Protein AF-A0A2K4JVL3-F1 (afdb_monomer)

pLDDT: mean 94.94, std 6.21, range [69.12, 98.69]

Secondary structure (DSSP, 8-state):
-HHHHHHHHHHHHHHHHHHHHTT--------HHHH-TT-TTHHHHHHHHTT--HHHHHHHTTHHHHHHTT-TTTSSS-STTS---------

Mean predicted aligned error: 3.3 Å

Structure (mmCIF, N/CA/C/O backbone):
data_AF-A0A2K4JVL3-F1
#
_entry.id   AF-A0A2K4JVL3-F1
#
loop_
_atom_site.group_PDB
_atom_site.id
_atom_site.type_symbol
_atom_site.label_atom_id
_atom_site.label_alt_id
_atom_site.label_comp_id
_atom_site.label_asym_id
_atom_site.label_entity_id
_atom_site.label_seq_id
_atom_site.pdbx_PDB_ins_code
_atom_site.Cartn_x
_atom_site.Cartn_y
_atom_site.Cartn_z
_atom_site.occupancy
_atom_site.B_iso_or_equiv
_atom_site.auth_seq_id
_atom_site.auth_comp_id
_atom_site.auth_asym_id
_atom_site.auth_atom_id
_atom_site.pdbx_PDB_model_num
ATOM 1 N N . PHE A 1 1 ? 23.064 10.710 -18.673 1.00 69.12 1 PHE A N 1
ATOM 2 C CA . PHE A 1 1 ? 22.191 10.762 -17.482 1.00 69.12 1 PHE A CA 1
ATOM 3 C C . PHE A 1 1 ? 20.950 9.889 -17.668 1.00 69.12 1 PHE A C 1
ATOM 5 O O . PHE A 1 1 ? 20.856 8.874 -16.994 1.00 69.12 1 PHE A O 1
ATOM 12 N N . GLN A 1 2 ? 20.089 10.173 -18.655 1.00 71.56 2 GLN A N 1
ATOM 13 C CA . GLN A 1 2 ? 18.825 9.444 -18.872 1.00 71.56 2 GLN A CA 1
ATOM 14 C C . GLN A 1 2 ? 18.949 7.910 -18.983 1.00 71.56 2 GLN A C 1
ATOM 16 O O . GLN A 1 2 ? 18.174 7.191 -18.359 1.00 71.56 2 GLN A O 1
ATOM 21 N N . ALA A 1 3 ? 19.956 7.393 -19.698 1.00 75.12 3 ALA A N 1
ATOM 22 C CA . ALA A 1 3 ? 20.165 5.945 -19.823 1.00 75.12 3 ALA A CA 1
ATOM 23 C C . ALA A 1 3 ? 20.445 5.244 -18.476 1.00 75.12 3 ALA A C 1
ATOM 25 O O . ALA A 1 3 ? 19.968 4.136 -18.248 1.00 75.12 3 ALA A O 1
ATOM 26 N N . LYS A 1 4 ? 21.169 5.904 -17.556 1.00 80.50 4 LYS A N 1
ATOM 27 C CA . LYS A 1 4 ? 21.455 5.354 -16.219 1.00 80.50 4 LYS A CA 1
ATOM 28 C C . LYS A 1 4 ? 20.192 5.313 -15.354 1.00 80.50 4 LYS A C 1
ATOM 30 O O . LYS A 1 4 ? 19.959 4.321 -14.673 1.00 80.50 4 LYS A O 1
ATOM 35 N N . THR A 1 5 ? 19.363 6.354 -15.424 1.00 84.75 5 THR A N 1
ATOM 36 C CA . THR A 1 5 ? 18.079 6.419 -14.709 1.00 84.75 5 THR A CA 1
ATOM 37 C C . THR A 1 5 ? 17.112 5.343 -15.194 1.00 84.75 5 THR A C 1
ATOM 39 O O . THR A 1 5 ? 16.498 4.662 -14.378 1.00 84.75 5 THR A O 1
ATOM 42 N N . LYS A 1 6 ? 17.024 5.125 -16.512 1.00 88.50 6 LYS A N 1
ATOM 43 C CA . LYS A 1 6 ? 16.184 4.066 -17.086 1.00 88.50 6 LYS A CA 1
ATOM 44 C C . LYS A 1 6 ? 16.600 2.678 -16.588 1.00 88.50 6 LYS A C 1
ATOM 46 O O . LYS A 1 6 ? 15.762 1.947 -16.070 1.00 88.50 6 LYS A O 1
ATOM 51 N N . ALA A 1 7 ? 17.894 2.359 -16.660 1.00 92.38 7 ALA A N 1
ATOM 52 C CA . ALA A 1 7 ? 18.416 1.078 -16.182 1.00 92.38 7 ALA A CA 1
ATOM 53 C C . ALA A 1 7 ? 18.174 0.866 -14.674 1.00 92.38 7 ALA A C 1
ATOM 55 O O . ALA A 1 7 ? 17.887 -0.247 -14.235 1.00 92.38 7 ALA A O 1
ATOM 56 N N . PHE A 1 8 ? 18.256 1.933 -13.872 1.00 92.00 8 PHE A N 1
ATOM 57 C CA . PHE A 1 8 ? 17.951 1.886 -12.442 1.00 92.00 8 PHE A CA 1
ATOM 58 C C . PHE A 1 8 ? 16.478 1.550 -12.169 1.00 92.00 8 PHE A C 1
ATOM 60 O O . PHE A 1 8 ? 16.201 0.659 -11.367 1.00 92.00 8 PHE A O 1
ATOM 67 N N . ILE A 1 9 ? 15.546 2.216 -12.860 1.00 92.75 9 ILE A N 1
ATOM 68 C CA . ILE A 1 9 ? 14.102 1.968 -12.723 1.00 92.75 9 ILE A CA 1
ATOM 69 C C . ILE A 1 9 ? 13.767 0.525 -13.112 1.00 92.75 9 ILE A C 1
ATOM 71 O O . ILE A 1 9 ? 13.089 -0.172 -12.361 1.00 92.75 9 ILE A O 1
ATOM 75 N N . GLU A 1 10 ? 14.277 0.052 -14.252 1.00 95.50 10 GLU A N 1
ATOM 76 C CA . GLU A 1 10 ? 14.035 -1.314 -14.732 1.00 95.50 10 GLU A CA 1
ATOM 77 C C . GLU A 1 10 ? 14.549 -2.365 -13.742 1.00 95.50 10 GLU A C 1
ATOM 79 O O . GLU A 1 10 ? 13.838 -3.319 -13.419 1.00 95.50 10 GLU A O 1
ATOM 84 N N . ARG A 1 11 ? 15.755 -2.160 -13.197 1.00 97.00 11 ARG A N 1
ATOM 85 C CA . ARG A 1 11 ? 16.328 -3.047 -12.180 1.00 97.00 11 ARG A CA 1
ATOM 86 C C . ARG A 1 11 ? 15.475 -3.081 -10.914 1.00 97.00 11 ARG A C 1
ATOM 88 O O . ARG A 1 11 ? 15.211 -4.162 -10.399 1.00 97.00 11 ARG A O 1
ATOM 95 N N . ASN A 1 12 ? 15.061 -1.923 -10.401 1.00 96.19 12 ASN A N 1
ATOM 96 C CA . ASN A 1 12 ? 14.270 -1.857 -9.172 1.00 96.19 12 ASN A CA 1
ATOM 97 C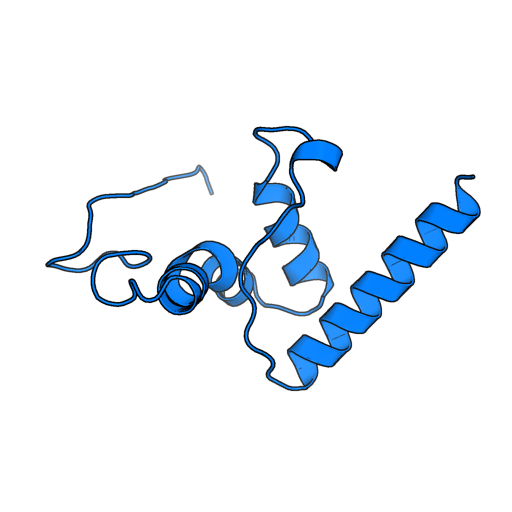 C . ASN A 1 12 ? 12.887 -2.493 -9.359 1.00 96.19 12 ASN A C 1
ATOM 99 O O . ASN A 1 12 ? 12.438 -3.229 -8.483 1.00 96.19 12 ASN A O 1
ATOM 103 N N . LEU A 1 13 ? 12.255 -2.283 -10.517 1.00 97.50 13 LEU A N 1
ATOM 104 C CA . LEU A 1 13 ? 10.992 -2.931 -10.857 1.00 97.50 13 LEU A CA 1
ATOM 105 C C . LEU A 1 13 ? 11.135 -4.458 -10.908 1.00 97.50 13 LEU A C 1
ATOM 107 O O . LEU A 1 13 ? 10.275 -5.173 -10.400 1.00 97.50 13 LEU A O 1
ATOM 111 N N . GLU A 1 14 ? 12.230 -4.978 -11.470 1.00 98.38 14 GLU A N 1
ATOM 112 C CA . GLU A 1 14 ? 12.485 -6.422 -11.463 1.00 98.38 14 GLU A CA 1
ATOM 113 C C . GLU A 1 14 ? 12.759 -6.965 -10.053 1.00 98.38 14 GLU A C 1
ATOM 115 O O . GLU A 1 14 ? 12.304 -8.056 -9.711 1.00 98.38 14 GLU A O 1
ATOM 120 N N . THR A 1 15 ? 13.447 -6.207 -9.199 1.00 98.31 15 THR A N 1
ATOM 121 C CA . THR A 1 15 ? 13.608 -6.569 -7.784 1.00 98.31 15 THR A CA 1
ATOM 122 C C . THR A 1 15 ? 12.257 -6.643 -7.074 1.00 98.31 15 THR A C 1
ATOM 124 O O . THR A 1 15 ? 11.987 -7.635 -6.396 1.00 98.31 15 THR A O 1
ATOM 127 N N . ALA A 1 16 ? 11.383 -5.651 -7.272 1.00 98.19 16 ALA A N 1
ATOM 128 C CA . ALA A 1 16 ? 10.038 -5.647 -6.701 1.00 98.19 16 ALA A CA 1
ATOM 129 C C . ALA 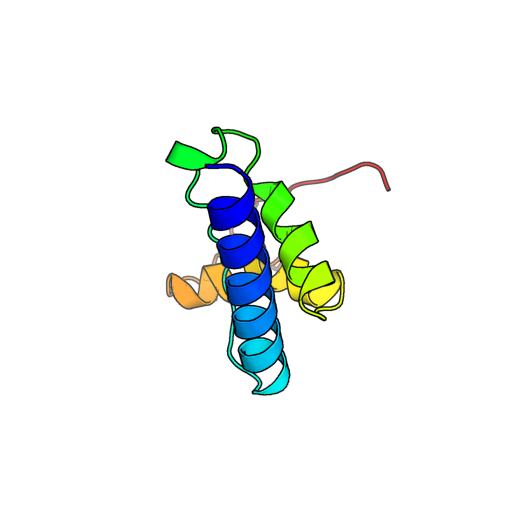A 1 16 ? 9.217 -6.857 -7.180 1.00 98.19 16 ALA A C 1
ATOM 131 O O . ALA A 1 16 ? 8.616 -7.549 -6.362 1.00 98.19 16 ALA A O 1
ATOM 132 N N . ARG A 1 17 ? 9.280 -7.190 -8.477 1.00 98.56 17 ARG A N 1
ATOM 133 C CA . ARG A 1 17 ? 8.654 -8.401 -9.037 1.00 98.56 17 ARG A CA 1
ATOM 134 C C . ARG A 1 17 ? 9.139 -9.681 -8.370 1.00 98.56 17 ARG A C 1
ATOM 136 O O . ARG A 1 17 ? 8.339 -10.551 -8.044 1.00 98.56 17 ARG A O 1
ATOM 143 N N . LYS A 1 18 ? 10.454 -9.825 -8.183 1.00 98.69 18 LYS A N 1
ATOM 144 C CA . LYS A 1 18 ? 11.036 -11.000 -7.515 1.00 98.69 18 LYS A CA 1
ATOM 145 C C . LYS A 1 18 ? 10.562 -11.111 -6.070 1.00 98.69 18 LYS A C 1
ATOM 147 O O . LYS A 1 18 ? 10.205 -12.204 -5.649 1.00 98.69 18 LYS A O 1
ATOM 152 N N . ALA A 1 19 ? 10.529 -9.997 -5.345 1.00 98.56 19 ALA A N 1
ATOM 153 C CA . ALA A 1 19 ? 10.056 -9.956 -3.968 1.00 98.56 19 ALA A CA 1
ATOM 154 C C . ALA A 1 19 ? 8.555 -10.287 -3.861 1.00 98.56 19 ALA A C 1
ATOM 156 O O . ALA A 1 19 ? 8.183 -11.105 -3.022 1.00 98.56 19 ALA A O 1
ATOM 157 N N . HIS A 1 20 ? 7.708 -9.753 -4.749 1.00 98.50 20 HIS A N 1
ATOM 158 C CA . HIS A 1 20 ? 6.281 -10.104 -4.802 1.00 98.50 20 HIS A CA 1
ATOM 159 C C . HIS A 1 20 ? 6.073 -11.594 -5.092 1.00 98.50 20 HIS A C 1
ATOM 161 O O . HIS A 1 20 ? 5.394 -12.270 -4.324 1.00 98.50 20 HIS A O 1
ATOM 167 N N . ARG A 1 21 ? 6.755 -12.152 -6.105 1.00 98.31 21 ARG A N 1
ATOM 168 C CA . ARG A 1 21 ? 6.713 -13.601 -6.398 1.00 98.31 21 ARG A CA 1
ATOM 169 C C . ARG A 1 21 ? 7.209 -14.474 -5.243 1.00 98.31 21 ARG A C 1
ATOM 171 O O . ARG A 1 21 ? 6.792 -15.620 -5.133 1.00 98.31 21 ARG A O 1
ATOM 178 N N . ALA A 1 22 ? 8.107 -13.953 -4.411 1.00 98.56 22 ALA A N 1
ATOM 179 C CA . ALA A 1 22 ? 8.615 -14.642 -3.230 1.00 98.56 22 ALA A CA 1
ATOM 180 C C . ALA A 1 22 ? 7.695 -14.509 -2.000 1.00 98.56 22 ALA A C 1
ATOM 182 O O . ALA A 1 22 ? 8.029 -15.037 -0.943 1.00 98.56 22 ALA A O 1
ATOM 183 N N . GLY A 1 23 ? 6.561 -13.806 -2.109 1.00 97.50 23 GLY A N 1
ATOM 184 C CA . GLY A 1 23 ? 5.626 -13.603 -1.000 1.00 97.50 23 GLY A CA 1
ATOM 185 C C . GLY A 1 23 ? 6.110 -12.598 0.047 1.00 97.50 23 GLY A C 1
ATOM 186 O O . GLY A 1 23 ? 5.629 -12.613 1.179 1.00 97.50 23 GLY A O 1
ATOM 187 N N . VAL A 1 24 ? 7.065 -11.727 -0.298 1.00 98.25 24 VAL A N 1
ATOM 188 C CA . VAL A 1 24 ? 7.494 -10.640 0.593 1.00 98.25 24 VAL A CA 1
ATOM 189 C C . VAL A 1 24 ? 6.315 -9.706 0.845 1.00 98.25 24 VAL A C 1
ATOM 191 O O . VAL A 1 24 ? 5.553 -9.390 -0.066 1.00 98.25 24 VAL A O 1
ATOM 194 N N . LYS A 1 25 ? 6.177 -9.236 2.085 1.00 97.00 25 LYS A N 1
ATOM 195 C CA . LYS A 1 25 ? 5.154 -8.262 2.462 1.00 97.00 25 LYS A CA 1
ATOM 196 C C . LYS A 1 25 ? 5.609 -6.844 2.124 1.00 97.00 25 LYS A C 1
ATOM 198 O O . LYS A 1 25 ? 6.735 -6.467 2.435 1.00 97.00 25 LYS A O 1
ATOM 203 N N . PHE A 1 26 ? 4.727 -6.059 1.508 1.00 98.38 26 PHE A N 1
ATOM 204 C CA . PHE A 1 26 ? 5.024 -4.699 1.050 1.00 98.38 26 PHE A CA 1
ATOM 205 C C . PHE A 1 26 ? 4.216 -3.655 1.814 1.00 98.38 26 PHE A C 1
ATOM 207 O O . PHE A 1 26 ? 3.021 -3.845 2.045 1.00 98.38 26 PHE A O 1
ATOM 214 N N . ALA A 1 27 ? 4.855 -2.5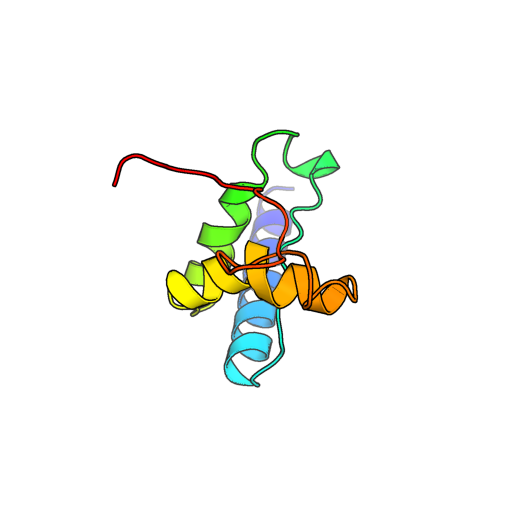23 2.101 1.00 97.69 27 ALA A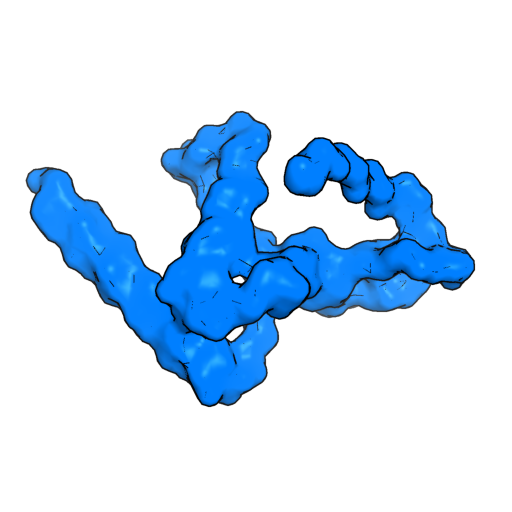 N 1
ATOM 215 C CA . ALA A 1 27 ? 4.211 -1.277 2.501 1.00 97.69 27 ALA A CA 1
ATOM 216 C C . ALA A 1 27 ? 4.613 -0.162 1.519 1.00 97.69 27 ALA A C 1
ATOM 218 O O . ALA A 1 27 ? 5.736 -0.166 1.009 1.00 97.69 27 ALA A O 1
ATOM 219 N N . MET A 1 28 ? 3.704 0.772 1.233 1.00 96.56 28 MET A N 1
ATOM 220 C CA . MET A 1 28 ? 3.946 1.863 0.286 1.00 96.56 28 MET A CA 1
ATOM 221 C C . MET A 1 28 ? 4.924 2.894 0.863 1.00 96.56 28 MET A C 1
ATOM 223 O O . MET A 1 28 ? 4.716 3.413 1.958 1.00 96.56 28 MET A O 1
ATOM 227 N N . GLY A 1 29 ? 5.945 3.250 0.084 1.00 93.88 29 GLY A N 1
ATOM 228 C CA . GLY A 1 29 ? 6.848 4.364 0.363 1.00 93.88 29 GLY A CA 1
ATOM 229 C C . GLY A 1 29 ? 7.318 4.995 -0.944 1.00 93.88 29 GLY A C 1
ATOM 230 O O . GLY A 1 29 ? 7.874 4.304 -1.787 1.00 93.88 29 GLY A O 1
ATOM 231 N N . SER A 1 30 ? 7.069 6.294 -1.118 1.00 91.31 30 SER A N 1
ATOM 232 C CA . SER A 1 30 ? 7.279 7.022 -2.384 1.00 91.31 30 SER A CA 1
ATOM 233 C C . SER A 1 30 ? 8.610 7.773 -2.471 1.00 91.31 30 SER A C 1
ATOM 235 O O . SER A 1 30 ? 8.923 8.337 -3.521 1.00 91.31 30 SER A O 1
ATOM 237 N N . ASP A 1 31 ? 9.344 7.857 -1.356 1.00 91.81 31 ASP A N 1
ATOM 238 C CA . ASP A 1 31 ? 10.494 8.753 -1.197 1.00 91.81 31 ASP A CA 1
ATOM 239 C C . ASP A 1 31 ? 10.156 10.189 -1.668 1.00 91.81 31 ASP A C 1
ATOM 241 O O . ASP A 1 31 ? 10.809 10.778 -2.531 1.00 91.81 31 ASP A O 1
ATOM 245 N N . ALA A 1 32 ? 9.042 10.716 -1.133 1.00 88.00 32 ALA A N 1
ATOM 246 C CA . ALA A 1 32 ? 8.314 11.906 -1.599 1.00 88.00 32 ALA A CA 1
ATOM 247 C C . ALA A 1 32 ? 9.180 13.148 -1.8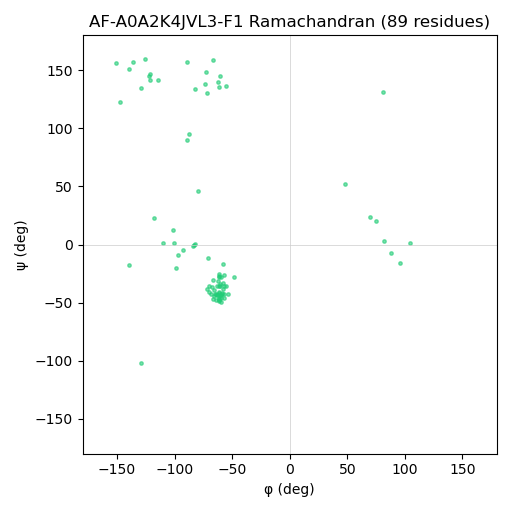67 1.00 88.00 32 ALA A C 1
ATOM 249 O O . ALA A 1 32 ? 8.843 13.974 -2.717 1.00 88.00 32 ALA A O 1
ATOM 250 N N . ILE A 1 33 ? 10.308 13.279 -1.165 1.00 88.88 33 ILE A N 1
ATOM 251 C CA . ILE A 1 33 ? 11.257 14.378 -1.356 1.00 88.88 33 ILE A CA 1
ATOM 252 C C . ILE A 1 33 ? 11.848 14.406 -2.776 1.00 88.88 33 ILE A C 1
ATOM 254 O O . ILE A 1 33 ? 12.181 15.479 -3.275 1.00 88.88 33 ILE A O 1
ATOM 258 N N . TYR A 1 34 ? 11.923 13.255 -3.453 1.00 83.31 34 TYR A N 1
ATOM 259 C CA . TYR A 1 34 ? 12.391 13.141 -4.836 1.00 83.31 34 TYR A CA 1
ATOM 260 C C . TYR A 1 34 ? 11.257 13.071 -5.864 1.00 83.31 34 TYR A C 1
ATOM 262 O O . TYR A 1 34 ? 11.494 13.325 -7.046 1.00 83.31 34 TYR A O 1
ATOM 270 N N . THR A 1 35 ? 10.043 12.709 -5.443 1.00 72.88 35 THR A N 1
ATOM 271 C CA . THR A 1 35 ? 8.907 12.414 -6.337 1.00 72.88 35 THR A CA 1
ATOM 272 C C . THR A 1 35 ? 7.775 13.448 -6.292 1.00 72.88 35 THR A C 1
ATOM 274 O O . THR A 1 35 ? 6.841 13.327 -7.082 1.00 72.88 35 THR A O 1
ATOM 277 N N . MET A 1 36 ? 7.933 14.507 -5.482 1.00 85.19 36 MET A N 1
ATOM 278 C CA . MET A 1 36 ? 6.984 15.592 -5.171 1.00 85.19 36 MET A CA 1
ATOM 279 C C . MET A 1 36 ? 5.932 15.228 -4.114 1.00 85.19 36 MET A C 1
ATOM 281 O O . MET A 1 36 ? 5.221 14.228 -4.213 1.00 85.19 36 MET A O 1
ATOM 285 N N . PHE A 1 37 ? 5.770 16.104 -3.116 1.00 89.69 37 PHE A N 1
ATOM 286 C CA . PHE A 1 37 ? 4.692 15.990 -2.132 1.00 89.69 37 PHE A CA 1
ATOM 287 C C . PHE A 1 37 ? 3.318 16.074 -2.808 1.00 89.69 37 PHE A C 1
ATOM 289 O O . PHE A 1 37 ? 3.088 16.931 -3.656 1.00 89.69 37 PHE A O 1
ATOM 296 N N . GLY A 1 38 ? 2.402 15.190 -2.406 1.00 91.00 38 GLY A N 1
ATOM 297 C CA . GLY A 1 38 ? 1.054 15.084 -2.976 1.00 91.00 38 GLY A CA 1
ATOM 298 C C . GLY A 1 38 ? 0.917 14.024 -4.072 1.00 91.00 38 GLY A C 1
ATOM 299 O O . GLY A 1 38 ? -0.189 13.576 -4.339 1.00 91.00 38 GLY A O 1
ATOM 300 N N . GLU A 1 39 ? 2.026 13.533 -4.630 1.00 91.75 39 GLU A N 1
ATOM 301 C CA . GLU A 1 39 ? 2.026 12.565 -5.742 1.00 91.75 39 GLU A CA 1
ATOM 302 C C . GLU A 1 39 ? 2.311 11.121 -5.291 1.00 91.75 39 GLU A C 1
ATOM 304 O O . GLU A 1 39 ? 2.566 10.228 -6.100 1.00 91.75 39 GLU A O 1
ATOM 309 N N . ASN A 1 40 ? 2.257 10.875 -3.979 1.00 91.81 40 ASN A N 1
ATOM 310 C CA . ASN A 1 40 ? 2.676 9.620 -3.346 1.00 91.81 40 ASN A CA 1
ATOM 311 C C . ASN A 1 40 ? 1.931 8.388 -3.877 1.00 91.81 40 ASN A C 1
ATOM 313 O O . ASN A 1 40 ? 2.501 7.304 -3.966 1.00 91.81 40 ASN A O 1
ATOM 317 N N . THR A 1 41 ? 0.660 8.549 -4.249 1.00 93.00 41 THR A N 1
ATOM 318 C CA . THR A 1 41 ? -0.204 7.450 -4.702 1.00 93.00 41 THR A CA 1
ATOM 319 C C . THR A 1 41 ? 0.170 6.913 -6.082 1.00 93.00 41 THR A C 1
ATOM 321 O O . THR A 1 41 ? -0.263 5.817 -6.438 1.00 93.00 41 THR A O 1
ATOM 324 N N . ARG A 1 42 ? 1.041 7.602 -6.838 1.00 93.69 42 ARG A N 1
ATOM 325 C CA . ARG A 1 42 ? 1.616 7.072 -8.088 1.00 93.69 42 ARG A CA 1
ATOM 326 C C . ARG A 1 42 ? 2.354 5.747 -7.870 1.00 93.69 42 ARG A C 1
ATOM 328 O O . ARG A 1 42 ? 2.418 4.933 -8.793 1.00 93.69 42 ARG A O 1
ATOM 335 N N . GLU A 1 43 ? 2.853 5.506 -6.656 1.00 94.94 43 GLU A N 1
ATOM 336 C CA . GLU A 1 43 ? 3.544 4.270 -6.279 1.00 94.94 43 GLU A CA 1
ATOM 337 C C . GLU A 1 43 ? 2.649 3.028 -6.392 1.00 94.94 43 GLU A C 1
ATOM 339 O O . GLU A 1 43 ? 3.113 1.960 -6.792 1.00 94.94 43 GLU A O 1
ATOM 344 N N . LEU A 1 44 ? 1.336 3.173 -6.177 1.00 96.81 44 LEU A N 1
ATOM 345 C CA . LEU A 1 44 ? 0.374 2.079 -6.353 1.00 96.81 44 LEU A CA 1
ATOM 346 C C . LEU A 1 44 ? 0.414 1.516 -7.782 1.00 96.81 44 LEU A C 1
ATOM 348 O O . LEU A 1 44 ? 0.377 0.302 -7.986 1.00 96.81 44 LEU A O 1
ATOM 352 N N . GLY A 1 45 ? 0.578 2.386 -8.783 1.00 97.00 45 GLY A N 1
ATOM 353 C CA . GLY A 1 45 ? 0.733 1.970 -10.176 1.00 97.00 45 GLY A CA 1
ATOM 354 C C . GLY A 1 45 ? 2.035 1.205 -10.436 1.00 97.00 45 GLY A C 1
ATOM 355 O O . GLY A 1 45 ? 2.073 0.330 -11.304 1.00 97.00 45 GLY A O 1
ATOM 356 N N . TRP A 1 46 ? 3.106 1.492 -9.691 1.00 96.88 46 TRP A N 1
ATOM 357 C CA . TRP A 1 46 ? 4.362 0.743 -9.780 1.00 96.88 46 TRP A CA 1
ATOM 358 C C . TRP A 1 46 ? 4.244 -0.653 -9.176 1.00 96.88 46 TRP A C 1
ATOM 360 O O . TRP A 1 46 ? 4.747 -1.601 -9.778 1.00 96.88 46 TRP A O 1
ATOM 370 N N . PHE A 1 47 ? 3.510 -0.810 -8.074 1.00 98.25 47 PHE A N 1
ATOM 371 C CA . PHE A 1 47 ? 3.205 -2.127 -7.514 1.00 98.25 47 PHE A CA 1
ATOM 372 C C . PHE A 1 47 ? 2.399 -3.001 -8.477 1.00 98.25 47 PHE A C 1
ATOM 374 O O . PHE A 1 47 ? 2.747 -4.165 -8.685 1.00 98.25 47 PHE A O 1
ATOM 381 N N . VAL A 1 48 ? 1.408 -2.430 -9.168 1.00 98.50 48 VAL A N 1
ATOM 382 C CA . VAL A 1 48 ? 0.674 -3.156 -10.218 1.00 98.50 48 VAL A CA 1
ATOM 383 C C . VAL A 1 48 ? 1.603 -3.554 -11.372 1.00 98.50 48 VAL A C 1
ATOM 385 O O . VAL A 1 48 ? 1.611 -4.706 -11.804 1.00 98.50 48 VAL A O 1
ATOM 388 N N . LYS A 1 49 ? 2.486 -2.654 -11.832 1.00 98.06 49 LYS A N 1
ATOM 389 C CA . LYS A 1 49 ? 3.524 -2.990 -12.835 1.00 98.06 49 LYS A CA 1
ATOM 390 C C . LYS A 1 49 ? 4.507 -4.067 -12.351 1.00 98.06 49 LYS A C 1
ATOM 392 O O . LYS A 1 49 ? 5.129 -4.749 -13.179 1.00 98.06 49 LYS A O 1
ATOM 397 N N . ALA A 1 50 ? 4.678 -4.196 -11.035 1.00 98.06 50 ALA A N 1
ATOM 398 C CA . ALA A 1 50 ? 5.484 -5.223 -10.387 1.00 98.06 50 ALA A CA 1
ATOM 399 C C . ALA A 1 50 ? 4.747 -6.567 -10.223 1.00 98.06 50 ALA A C 1
ATOM 401 O O . ALA A 1 50 ? 5.354 -7.524 -9.754 1.00 98.06 50 ALA A O 1
ATOM 402 N N . GLY A 1 51 ? 3.492 -6.673 -10.669 1.00 98.00 51 GLY A N 1
ATOM 403 C CA . GLY A 1 51 ? 2.737 -7.927 -10.708 1.00 98.00 51 GLY A CA 1
ATOM 404 C C . GLY A 1 51 ? 1.672 -8.075 -9.624 1.00 98.00 51 GLY A C 1
ATOM 405 O O . GLY A 1 51 ? 1.001 -9.102 -9.607 1.00 98.00 51 GLY A O 1
ATOM 406 N N . MET A 1 52 ? 1.486 -7.071 -8.763 1.00 98.62 52 MET A N 1
ATOM 407 C CA . MET A 1 52 ? 0.385 -7.060 -7.799 1.00 98.62 52 MET A CA 1
ATOM 408 C C . MET A 1 52 ? -0.958 -6.802 -8.489 1.00 98.62 52 MET A C 1
ATOM 410 O O . MET A 1 52 ? -1.051 -6.043 -9.457 1.00 98.62 52 MET A O 1
ATOM 414 N N . THR A 1 53 ? -2.025 -7.374 -7.947 1.00 98.62 53 THR A N 1
ATOM 415 C CA . THR A 1 53 ? -3.394 -6.942 -8.244 1.00 98.62 53 THR A CA 1
ATOM 416 C C . THR A 1 53 ? -3.643 -5.526 -7.692 1.00 98.62 53 THR A C 1
ATOM 418 O O . THR A 1 53 ? -2.955 -5.095 -6.760 1.00 98.62 53 THR A O 1
ATOM 421 N N . PRO A 1 54 ? -4.642 -4.781 -8.207 1.00 98.06 54 PRO A N 1
ATOM 422 C CA . PRO A 1 54 ? -5.012 -3.484 -7.635 1.00 98.06 54 PRO A CA 1
ATOM 423 C C . PRO A 1 54 ? -5.354 -3.551 -6.138 1.00 98.06 54 PRO A C 1
ATOM 425 O O . PRO A 1 54 ? -5.002 -2.644 -5.387 1.00 98.06 54 PRO A O 1
ATOM 428 N N 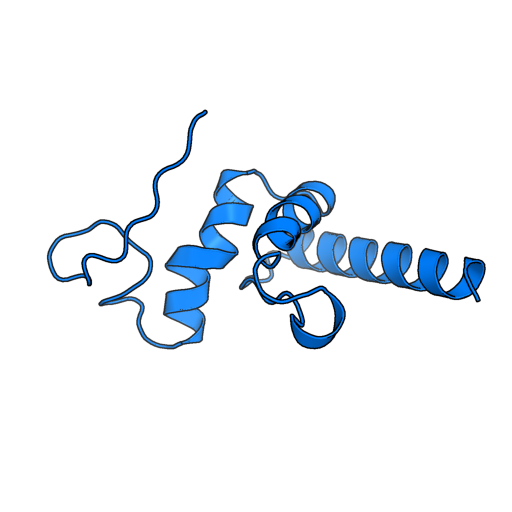. GLU A 1 55 ? -5.982 -4.639 -5.682 1.00 98.06 55 GLU A N 1
ATOM 429 C CA . GLU A 1 55 ? -6.291 -4.852 -4.264 1.00 98.06 55 GLU A CA 1
ATOM 430 C C . GLU A 1 55 ? -5.019 -5.028 -3.421 1.00 98.06 55 GLU A C 1
ATOM 432 O O . GLU A 1 55 ? -4.867 -4.381 -2.386 1.00 98.06 55 GLU A O 1
ATOM 437 N N . GLU A 1 56 ? -4.077 -5.862 -3.869 1.00 98.44 56 GLU A N 1
ATOM 438 C CA . GLU A 1 56 ? -2.786 -6.040 -3.192 1.00 98.44 56 GLU A CA 1
ATOM 439 C C . GLU A 1 56 ? -2.020 -4.716 -3.102 1.00 98.44 56 GLU A C 1
ATOM 441 O O . GLU A 1 56 ? -1.495 -4.385 -2.038 1.00 98.44 56 GLU A O 1
ATOM 446 N N . ALA A 1 57 ? -2.013 -3.926 -4.182 1.00 98.44 57 ALA A N 1
ATOM 447 C CA . ALA A 1 57 ? -1.404 -2.601 -4.183 1.00 98.44 57 ALA A CA 1
ATOM 448 C C . ALA A 1 57 ? -2.061 -1.683 -3.135 1.00 98.44 57 ALA A C 1
ATOM 450 O O . ALA A 1 57 ? -1.350 -1.063 -2.345 1.00 98.44 57 ALA A O 1
ATOM 451 N N . LEU A 1 58 ? -3.397 -1.647 -3.046 1.00 97.88 58 LEU A N 1
ATOM 452 C CA . LEU A 1 58 ? -4.112 -0.867 -2.023 1.00 97.88 58 LEU A CA 1
ATOM 453 C C . LEU A 1 58 ? -3.811 -1.346 -0.597 1.00 97.88 58 LEU A C 1
ATOM 455 O O . LEU A 1 58 ? -3.683 -0.522 0.314 1.00 97.88 58 LEU A O 1
ATOM 459 N N . ARG A 1 59 ? -3.625 -2.655 -0.382 1.00 98.31 59 ARG A N 1
ATOM 460 C CA . ARG A 1 59 ? -3.215 -3.196 0.925 1.00 98.31 59 ARG A CA 1
ATOM 461 C C . ARG A 1 59 ? -1.860 -2.653 1.376 1.00 98.31 59 ARG A C 1
ATOM 463 O O . ARG A 1 59 ? -1.697 -2.401 2.570 1.00 98.31 59 ARG A O 1
ATOM 470 N N . THR A 1 60 ? -0.926 -2.386 0.454 1.00 98.44 60 THR A N 1
ATOM 471 C CA . THR A 1 60 ? 0.385 -1.791 0.794 1.00 98.44 60 THR A CA 1
ATOM 472 C C . THR A 1 60 ? 0.278 -0.404 1.435 1.00 98.44 60 THR A C 1
ATOM 474 O O . THR A 1 60 ? 1.138 -0.041 2.232 1.00 98.44 60 THR A O 1
ATOM 477 N N . ALA A 1 61 ? -0.773 0.359 1.125 1.00 97.81 61 ALA A N 1
ATOM 478 C CA . ALA A 1 61 ? -1.011 1.702 1.655 1.00 97.81 61 ALA A CA 1
ATOM 479 C C . ALA A 1 61 ? -2.042 1.738 2.800 1.00 97.81 61 ALA A C 1
ATOM 481 O O . ALA A 1 61 ? -2.353 2.811 3.308 1.00 97.81 61 ALA A O 1
ATOM 482 N N . THR A 1 62 ? -2.582 0.584 3.202 1.00 98.31 62 THR A N 1
ATOM 483 C CA . THR A 1 62 ? -3.640 0.472 4.218 1.00 98.31 62 THR A CA 1
ATOM 484 C C . THR A 1 62 ? -3.242 -0.552 5.283 1.00 98.31 62 THR A C 1
ATOM 486 O O . THR A 1 62 ? -2.400 -0.265 6.132 1.00 98.31 62 THR A O 1
ATOM 489 N N . THR A 1 63 ? -3.790 -1.765 5.225 1.00 98.44 63 THR A N 1
ATOM 490 C CA . THR A 1 63 ? -3.579 -2.828 6.221 1.00 98.44 63 THR A CA 1
ATOM 491 C C . THR A 1 63 ? -2.107 -3.205 6.421 1.00 98.44 63 THR A C 1
ATOM 493 O O . THR A 1 63 ? -1.667 -3.319 7.563 1.00 98.44 63 THR A O 1
ATOM 496 N N . ASN A 1 64 ? -1.304 -3.325 5.357 1.00 98.44 64 ASN A N 1
ATOM 497 C CA . ASN A 1 64 ? 0.117 -3.665 5.506 1.00 98.44 64 ASN A CA 1
ATOM 498 C C . ASN A 1 64 ? 0.927 -2.518 6.126 1.00 98.44 64 ASN A C 1
ATOM 500 O O . ASN A 1 64 ? 1.856 -2.771 6.889 1.00 98.44 64 ASN A O 1
ATOM 504 N N . ALA A 1 65 ? 0.594 -1.267 5.797 1.00 98.31 65 ALA A N 1
ATOM 505 C CA . ALA A 1 65 ? 1.252 -0.102 6.381 1.00 98.31 65 ALA A CA 1
ATOM 506 C C . ALA A 1 65 ? 0.911 0.030 7.871 1.00 98.31 65 ALA A C 1
ATOM 508 O O . ALA A 1 65 ? 1.803 0.258 8.684 1.00 98.31 65 ALA A O 1
ATOM 509 N N . ALA A 1 66 ? -0.355 -0.184 8.244 1.00 98.56 66 ALA A N 1
ATOM 510 C CA . ALA A 1 66 ? -0.771 -0.214 9.643 1.00 98.56 66 ALA A CA 1
ATOM 511 C C . ALA A 1 66 ? -0.018 -1.294 10.431 1.00 98.56 66 ALA A C 1
ATOM 513 O O . ALA A 1 66 ? 0.457 -1.030 11.534 1.00 98.56 66 ALA A O 1
ATOM 514 N N . GLU A 1 67 ? 0.165 -2.478 9.846 1.00 98.31 67 GLU A N 1
ATOM 515 C CA . GLU A 1 67 ? 0.945 -3.547 10.467 1.00 98.31 67 GLU A CA 1
ATOM 516 C C . GLU A 1 67 ? 2.422 -3.207 10.609 1.00 98.31 67 GLU A C 1
ATOM 518 O O . GLU A 1 67 ? 2.983 -3.400 11.686 1.00 98.31 67 GLU A O 1
ATOM 523 N N . LEU A 1 68 ? 3.038 -2.635 9.571 1.00 98.38 68 LEU A N 1
ATOM 524 C CA . LEU A 1 68 ? 4.422 -2.171 9.640 1.00 98.38 68 LEU A CA 1
ATOM 525 C C . LEU A 1 68 ? 4.625 -1.149 10.772 1.00 98.38 68 LEU A C 1
ATOM 527 O O . LEU A 1 68 ? 5.669 -1.145 11.419 1.00 98.38 68 LEU A O 1
ATOM 531 N N . LEU A 1 69 ? 3.622 -0.305 11.025 1.00 98.25 69 LEU A N 1
ATOM 532 C CA . LEU A 1 69 ? 3.631 0.697 12.092 1.00 98.25 69 LEU A CA 1
ATOM 533 C C . LEU A 1 69 ? 3.216 0.146 13.469 1.00 98.25 69 LEU A C 1
ATOM 535 O O . LEU A 1 69 ? 3.190 0.908 14.434 1.00 98.25 69 LEU A O 1
ATOM 539 N N . GLY A 1 70 ? 2.868 -1.140 13.583 1.00 98.38 70 GLY A N 1
ATOM 540 C CA . GLY A 1 70 ? 2.383 -1.739 14.832 1.00 98.38 70 GLY A CA 1
ATOM 541 C C . GLY A 1 70 ? 0.992 -1.253 15.260 1.00 98.38 70 GLY A C 1
ATOM 542 O O . GLY A 1 70 ? 0.660 -1.296 16.442 1.00 98.38 70 GLY A O 1
ATOM 543 N N . LYS A 1 71 ? 0.180 -0.774 14.313 1.00 98.44 71 LYS A N 1
ATOM 544 C CA . LYS A 1 71 ? -1.132 -0.141 14.531 1.00 98.44 71 LYS A CA 1
ATOM 545 C C . LYS A 1 71 ? -2.293 -0.900 13.880 1.00 98.44 71 LYS A C 1
ATOM 547 O O . LYS A 1 71 ? -3.355 -0.326 13.646 1.00 98.44 71 LYS A O 1
ATOM 552 N N . SER A 1 72 ? -2.132 -2.200 13.622 1.00 98.00 72 SER A N 1
ATOM 553 C CA . SER A 1 72 ? -3.153 -3.035 12.964 1.00 98.00 72 SER A CA 1
ATOM 554 C C . SER A 1 72 ? -4.507 -3.080 13.672 1.00 98.00 72 SER A C 1
ATOM 556 O O . SER A 1 72 ? -5.467 -3.499 13.050 1.00 98.00 72 SER A O 1
ATOM 558 N N . ASN A 1 73 ? -4.591 -2.689 14.947 1.00 97.94 73 ASN A N 1
ATOM 559 C CA . ASN A 1 73 ? -5.835 -2.717 15.722 1.00 97.94 73 ASN A CA 1
ATOM 560 C C . ASN A 1 73 ? -6.618 -1.394 15.677 1.00 97.94 73 ASN A C 1
ATOM 562 O O . ASN A 1 73 ? -7.697 -1.322 16.255 1.00 97.94 73 ASN A O 1
ATOM 566 N N . GLU A 1 74 ? -6.067 -0.351 15.052 1.00 98.25 74 GLU A N 1
ATOM 567 C CA . GLU A 1 74 ? -6.669 0.990 15.043 1.00 98.25 74 GLU A CA 1
ATOM 568 C C . GLU A 1 74 ? -6.569 1.715 13.688 1.00 98.25 74 GLU A C 1
ATOM 570 O O . GLU A 1 74 ? -7.329 2.652 13.458 1.00 98.25 74 GLU A O 1
ATOM 575 N N . LEU A 1 75 ? -5.685 1.294 12.769 1.00 98.38 75 LEU A N 1
ATOM 576 C CA . LEU A 1 75 ? -5.487 1.919 11.453 1.00 98.38 75 LEU A CA 1
ATOM 577 C C . LEU A 1 75 ? -5.616 0.934 10.284 1.00 98.38 75 LEU A C 1
ATOM 579 O O . LEU A 1 75 ? -5.427 -0.271 10.423 1.00 98.38 75 LEU A O 1
ATOM 583 N N . GLY A 1 76 ? -5.860 1.484 9.091 1.00 97.56 76 GLY A N 1
ATOM 584 C CA . GLY A 1 76 ? -5.713 0.770 7.820 1.00 97.56 76 GLY A CA 1
ATOM 585 C C . GLY A 1 76 ? -6.889 -0.120 7.413 1.00 97.56 76 GLY A C 1
ATOM 586 O O . GLY A 1 76 ? -6.800 -0.763 6.369 1.00 97.56 76 GLY A O 1
ATOM 587 N N . ALA A 1 77 ? -7.982 -0.155 8.180 1.00 98.06 77 ALA A N 1
ATOM 588 C CA . ALA A 1 77 ? -9.197 -0.889 7.837 1.00 98.06 77 ALA A CA 1
ATOM 589 C C . ALA A 1 77 ? -10.464 -0.101 8.195 1.00 98.06 77 ALA A C 1
ATOM 591 O O . ALA A 1 77 ? -10.488 0.664 9.156 1.00 98.06 77 ALA A O 1
ATOM 592 N N . VAL A 1 78 ? -11.537 -0.337 7.436 1.00 97.88 78 VAL A N 1
ATOM 593 C CA . VAL A 1 78 ? -12.876 0.183 7.738 1.00 97.88 78 VAL A CA 1
ATOM 594 C C . VAL A 1 78 ? -13.588 -0.827 8.633 1.00 97.88 78 VAL A C 1
ATOM 596 O O . VAL A 1 78 ? -14.218 -1.766 8.148 1.00 97.88 78 VAL A O 1
ATOM 599 N N . ALA A 1 79 ? -13.439 -0.668 9.946 1.00 97.62 79 ALA A N 1
ATOM 600 C CA . ALA A 1 79 ? -14.016 -1.568 10.939 1.00 97.62 79 ALA A CA 1
ATOM 601 C C . ALA A 1 79 ? -14.320 -0.837 12.263 1.00 97.62 79 ALA A C 1
ATOM 603 O O . ALA A 1 79 ? -13.693 0.181 12.562 1.00 97.62 79 ALA A O 1
ATOM 604 N N . PRO A 1 80 ? -15.263 -1.337 13.086 1.00 98.06 80 PRO A N 1
ATOM 605 C CA . PRO A 1 80 ? -15.514 -0.779 14.413 1.00 98.06 80 PRO A CA 1
ATOM 606 C C . PRO A 1 80 ? -14.246 -0.746 15.275 1.00 98.06 80 PRO A C 1
ATOM 608 O O . PRO A 1 80 ? -13.502 -1.723 15.324 1.00 98.06 80 PRO A O 1
ATOM 611 N N . GLY A 1 81 ? -14.022 0.369 15.973 1.00 97.50 81 GLY A N 1
ATOM 612 C CA . GLY A 1 81 ? -12.851 0.573 16.834 1.00 97.50 81 GLY A CA 1
ATOM 613 C C . GLY A 1 81 ? -11.614 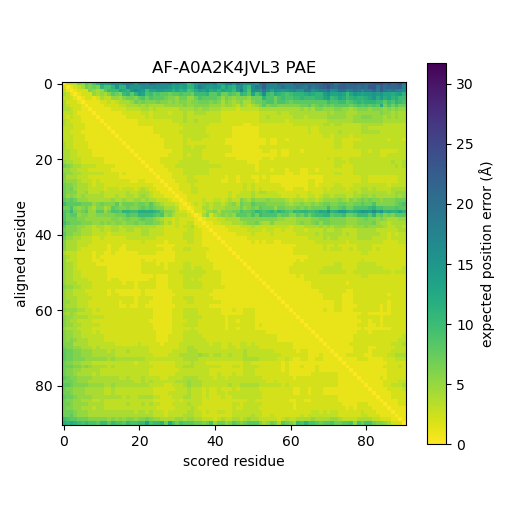1.150 16.132 1.00 97.50 81 GLY A C 1
ATOM 614 O O . GLY A 1 81 ? -10.670 1.516 16.824 1.00 97.50 81 GLY A O 1
ATOM 615 N N . TYR A 1 82 ? -11.626 1.282 14.802 1.00 98.50 82 TYR A N 1
ATOM 616 C CA . TYR A 1 82 ? -10.552 1.919 14.032 1.00 98.50 82 TYR A CA 1
ATOM 617 C C . TYR A 1 82 ? -10.796 3.426 13.900 1.00 98.50 82 TYR A C 1
ATOM 619 O O . TYR A 1 82 ? -11.936 3.894 13.995 1.00 98.50 82 TYR A O 1
ATOM 627 N N . PHE A 1 83 ? -9.733 4.193 13.652 1.00 98.56 83 PHE A N 1
ATOM 628 C CA . PHE A 1 83 ? -9.858 5.605 13.295 1.00 98.56 83 PHE A CA 1
ATOM 629 C C . PHE A 1 83 ? -10.665 5.773 12.001 1.00 98.56 83 PHE A C 1
ATOM 631 O O . PHE A 1 83 ? -10.567 4.970 11.072 1.00 98.56 83 PHE A O 1
ATOM 638 N N . ALA A 1 84 ? -11.451 6.850 11.929 1.00 98.19 84 ALA A N 1
ATOM 639 C CA . ALA A 1 84 ? -12.294 7.180 10.779 1.00 98.19 84 ALA A CA 1
ATOM 640 C C . ALA A 1 84 ? -11.498 7.840 9.630 1.00 98.19 84 ALA A C 1
ATOM 642 O O . ALA A 1 84 ? -11.931 8.841 9.057 1.00 98.19 84 ALA A O 1
ATOM 643 N N . ASP A 1 85 ? -10.338 7.273 9.293 1.00 98.19 85 ASP A N 1
ATOM 644 C CA . ASP A 1 85 ? -9.444 7.762 8.243 1.00 98.19 85 ASP A CA 1
ATOM 645 C C . ASP A 1 85 ? -9.861 7.161 6.896 1.00 98.19 85 ASP A C 1
ATOM 647 O O . ASP A 1 85 ? -9.503 6.034 6.546 1.00 98.19 85 ASP A O 1
ATOM 651 N N . LEU A 1 86 ? -10.672 7.910 6.146 1.00 97.62 86 LEU A N 1
ATOM 652 C CA . LEU A 1 86 ? -11.325 7.442 4.924 1.00 97.62 86 LEU A CA 1
ATOM 653 C C . LEU A 1 86 ? -10.950 8.310 3.720 1.00 97.62 86 LEU A C 1
ATOM 655 O O . LEU A 1 86 ? -10.887 9.535 3.810 1.00 97.62 86 LEU A O 1
ATOM 659 N N . VAL A 1 87 ? -10.767 7.664 2.568 1.00 96.31 87 VAL A N 1
ATOM 660 C CA . VAL A 1 87 ? -10.580 8.313 1.264 1.00 96.31 87 VAL A CA 1
ATOM 661 C C . VAL A 1 87 ? -11.562 7.695 0.275 1.00 96.31 87 VAL A C 1
ATOM 663 O O . VAL A 1 87 ? -11.698 6.474 0.216 1.00 96.31 87 VAL A O 1
ATOM 666 N N . ALA A 1 88 ? -12.231 8.538 -0.507 1.00 96.38 88 ALA A N 1
ATOM 667 C CA . ALA A 1 88 ? -13.118 8.133 -1.592 1.00 96.38 88 ALA A CA 1
ATOM 668 C C . ALA A 1 88 ? -12.632 8.745 -2.913 1.00 96.38 88 ALA A C 1
ATOM 670 O O . ALA A 1 88 ? -12.082 9.846 -2.922 1.00 96.38 88 ALA A O 1
ATOM 671 N N . VAL A 1 89 ? -12.834 8.026 -4.017 1.00 95.50 89 VAL A N 1
ATOM 672 C CA . VAL A 1 89 ? -12.460 8.446 -5.375 1.00 95.50 89 VAL A CA 1
ATOM 673 C C . VAL A 1 89 ? -13.593 8.137 -6.350 1.00 95.50 89 VAL A C 1
ATOM 675 O O . VAL A 1 89 ? -14.422 7.267 -6.083 1.00 95.50 89 VAL A O 1
ATOM 678 N N . GLU A 1 90 ? -13.616 8.845 -7.475 1.00 96.75 90 GLU A N 1
ATOM 679 C CA . GLU A 1 90 ? -14.432 8.480 -8.636 1.00 96.75 90 GLU A CA 1
ATOM 680 C C . GLU A 1 90 ? -13.807 7.259 -9.337 1.00 96.75 90 GLU A C 1
ATOM 682 O O . GLU A 1 90 ? -12.578 7.156 -9.406 1.00 96.75 90 GLU A O 1
ATOM 687 N N . GLY A 1 91 ? -14.645 6.309 -9.764 1.00 90.81 91 GLY A N 1
ATOM 688 C CA . GLY A 1 91 ? -14.233 5.008 -10.313 1.00 90.81 91 GLY A CA 1
ATOM 689 C C . GLY A 1 91 ? -14.212 4.938 -11.831 1.00 90.81 91 GLY A C 1
ATOM 690 O O . GLY A 1 91 ? -14.875 5.777 -12.477 1.00 90.81 91 GLY A O 1
#

Solvent-accessible surface area (backbone atoms only — not comparable to full-atom values): 5402 Å² total; p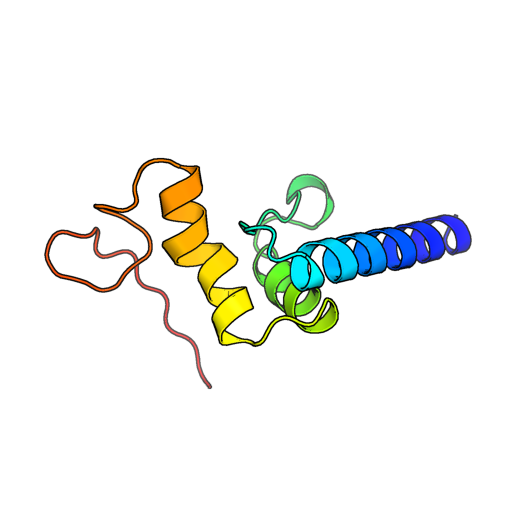er-residue (Å²): 112,68,69,60,53,51,54,50,53,54,52,52,44,52,50,49,26,53,39,50,77,69,68,56,87,58,57,70,79,55,64,37,91,81,62,43,84,91,50,50,70,59,48,42,59,52,37,36,76,28,71,41,51,73,67,58,27,52,33,13,72,20,45,41,35,18,46,76,71,74,34,59,80,38,39,48,54,98,53,94,81,32,57,91,81,80,86,87,80,90,133

Foldseek 3Di:
DVVVVVVVLVVVLQVLLVCVVVVHQAAQDQVCVVVPPPCSLVVLVSNVSSPDDSVSSLCNHAQSNCVVVVNNQATRDDDPNHDPDDDDDDD

Sequence (91 aa):
FQAKTKAFIERNLETARKAHRAGVKFAMGSDAIYTMFGENTRELGWFVKAGMTPEEALRTATTNAAELLGKSNELGAVAPGYFADLVAVEG

Radius of gyration: 14.88 Å; Cα contacts (8 Å, |Δi|>4): 79; chains: 1; bounding b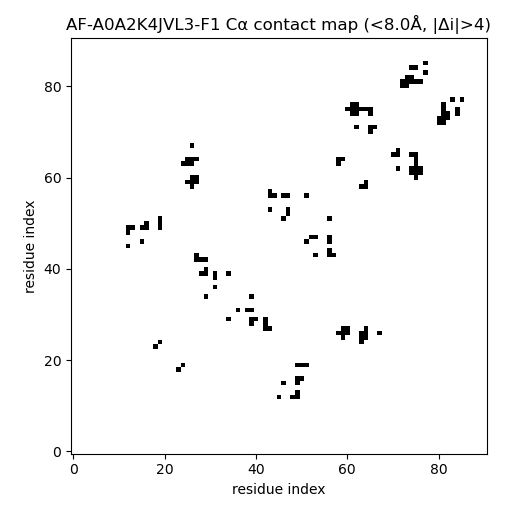ox: 38×31×37 Å

Nearest PDB structures (foldseek):
  3mtw-assembly1_A  TM=9.783E-01  e=5.312E-04  Caulobacter vibrioides
  2qs8-assembly1_A  TM=9.785E-01  e=4.312E-03  Alteromonas macleodii
  3ooq-assembly1_E  TM=8.589E-01  e=8.132E-03  Thermotoga maritima MSB8
  8je0-assembly1_C  TM=8.339E-01  e=6.480E-01  Klebsiella sp. PCX
  2vhl-assembly2_B  TM=6.955E-01  e=1.010E+00  Bacillus subtilis